Protein AF-A0A970TCY1-F1 (afdb_monomer)

Mean predicted aligned error: 7.37 Å

Radius of gyration: 21.42 Å; Cα contacts (8 Å, |Δi|>4): 240; chains: 1; bounding box: 53×29×73 Å

Structure (mmCIF, N/CA/C/O backbone):
data_AF-A0A970TCY1-F1
#
_entry.id   AF-A0A970TCY1-F1
#
loop_
_atom_site.group_PDB
_atom_site.id
_atom_site.type_symbol
_atom_site.label_atom_id
_atom_site.label_alt_id
_atom_site.label_comp_id
_atom_site.label_asym_id
_atom_site.label_entity_id
_atom_site.label_seq_id
_atom_site.pdbx_PDB_ins_code
_atom_site.Cartn_x
_atom_site.Cartn_y
_atom_site.Cartn_z
_atom_site.occupancy
_atom_site.B_iso_or_equiv
_atom_site.auth_seq_id
_atom_site.auth_comp_id
_atom_site.auth_asym_id
_atom_site.auth_atom_id
_atom_site.pdbx_PDB_model_num
ATOM 1 N N . MET A 1 1 ? 34.613 0.161 -45.704 1.00 39.59 1 MET A N 1
ATOM 2 C CA . MET A 1 1 ? 34.023 -0.435 -44.490 1.00 39.59 1 MET A CA 1
ATOM 3 C C . MET A 1 1 ? 33.065 0.598 -43.934 1.00 39.59 1 MET A C 1
ATOM 5 O O . MET A 1 1 ? 33.550 1.684 -43.648 1.00 39.59 1 MET A O 1
ATOM 9 N N . PRO A 1 2 ? 31.745 0.365 -43.919 1.00 35.94 2 PRO A N 1
ATOM 10 C CA . PRO A 1 2 ? 30.834 1.319 -43.316 1.00 35.94 2 PRO A CA 1
ATOM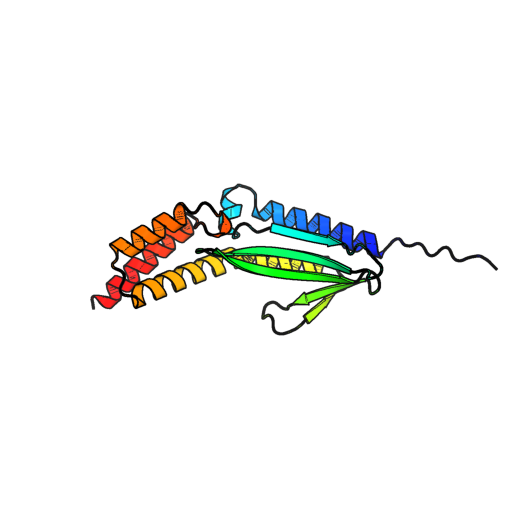 11 C C . PRO A 1 2 ? 30.806 1.097 -41.803 1.00 35.94 2 PRO A C 1
ATOM 13 O O . PRO A 1 2 ? 30.641 -0.024 -41.324 1.00 35.94 2 PRO A O 1
ATOM 16 N N . GLU A 1 3 ? 31.031 2.192 -41.091 1.00 37.59 3 GLU A N 1
ATOM 17 C CA . GLU A 1 3 ? 30.879 2.359 -39.652 1.00 37.59 3 GLU A CA 1
ATOM 18 C C . GLU A 1 3 ? 29.425 2.064 -39.265 1.00 37.59 3 GLU A C 1
ATOM 20 O O . GLU A 1 3 ? 28.489 2.662 -39.802 1.00 37.59 3 GLU A O 1
ATOM 25 N N . VAL A 1 4 ? 29.228 1.099 -38.369 1.00 40.25 4 VAL A N 1
ATOM 26 C CA . VAL A 1 4 ? 27.911 0.779 -37.819 1.00 40.25 4 VAL A CA 1
ATOM 27 C C . VAL A 1 4 ? 27.631 1.788 -36.715 1.00 40.25 4 VAL A C 1
ATOM 29 O O . VAL A 1 4 ? 28.194 1.703 -35.627 1.00 40.25 4 VAL A O 1
ATOM 32 N N . VAL A 1 5 ? 26.758 2.751 -37.003 1.00 42.03 5 VAL A N 1
ATOM 33 C CA . VAL A 1 5 ? 26.136 3.592 -35.980 1.00 42.03 5 VAL A CA 1
ATOM 34 C C . VAL A 1 5 ? 25.235 2.686 -35.146 1.00 42.03 5 VAL A C 1
ATOM 36 O O . VAL A 1 5 ? 24.171 2.262 -35.598 1.00 42.03 5 VAL A O 1
ATOM 39 N N . VAL A 1 6 ? 25.685 2.341 -33.941 1.00 42.69 6 VAL A N 1
ATOM 40 C CA . VAL A 1 6 ? 24.849 1.670 -32.945 1.00 42.69 6 VAL A CA 1
ATOM 41 C C . VAL A 1 6 ? 23.826 2.697 -32.473 1.00 42.69 6 VAL A C 1
ATOM 43 O O . VAL A 1 6 ? 24.148 3.637 -31.753 1.00 42.69 6 VAL A O 1
ATOM 46 N N . VAL A 1 7 ? 22.589 2.548 -32.942 1.00 43.34 7 VAL A N 1
ATOM 47 C CA . VAL A 1 7 ? 21.443 3.331 -32.481 1.00 43.34 7 VAL A CA 1
ATOM 48 C C . VAL A 1 7 ? 21.191 2.957 -31.016 1.00 43.34 7 VAL A C 1
ATOM 50 O O . VAL A 1 7 ? 20.595 1.922 -30.724 1.00 43.34 7 VAL A O 1
ATOM 53 N N . GLY A 1 8 ? 21.681 3.779 -30.087 1.00 42.75 8 GLY A N 1
ATOM 54 C CA . GLY A 1 8 ? 21.466 3.660 -28.639 1.00 42.75 8 GLY A CA 1
ATOM 55 C C . GLY A 1 8 ? 20.041 4.024 -28.207 1.00 42.75 8 GLY A C 1
ATOM 56 O O . GLY A 1 8 ? 19.872 4.837 -27.310 1.00 42.75 8 GLY A O 1
ATOM 57 N N . GLY A 1 9 ? 19.021 3.486 -28.885 1.00 48.19 9 GLY A N 1
ATOM 58 C CA . GLY A 1 9 ? 17.632 3.952 -28.765 1.00 48.19 9 GLY A CA 1
ATOM 59 C C . GLY A 1 9 ? 16.700 3.134 -27.866 1.00 48.19 9 GLY A C 1
ATOM 60 O O . GLY A 1 9 ? 15.721 3.675 -27.387 1.00 48.19 9 GLY A O 1
ATOM 61 N N . ASN A 1 10 ? 16.968 1.857 -27.579 1.00 60.94 10 ASN A N 1
ATOM 62 C CA . ASN A 1 10 ? 15.878 0.989 -27.092 1.00 60.94 10 ASN A CA 1
ATOM 63 C C . ASN A 1 10 ? 15.818 0.760 -25.569 1.00 60.94 10 ASN A C 1
ATOM 65 O O . ASN A 1 10 ? 14.780 0.336 -25.080 1.00 60.94 10 ASN A O 1
ATOM 69 N N . GLY A 1 11 ? 16.904 0.963 -24.815 1.00 61.78 11 GLY A N 1
ATOM 70 C CA . GLY A 1 11 ? 16.919 0.695 -23.362 1.00 61.78 11 GLY A CA 1
ATOM 71 C C . GLY A 1 11 ? 16.283 1.816 -22.536 1.00 61.78 11 GLY A C 1
ATOM 72 O O . GLY A 1 11 ? 15.530 1.545 -21.602 1.00 61.78 11 GLY A O 1
ATOM 73 N N . GLN A 1 12 ? 16.545 3.061 -22.939 1.00 71.12 12 GLN A N 1
ATOM 74 C CA . GLN A 1 12 ? 16.020 4.271 -22.309 1.00 71.12 12 GLN A CA 1
ATOM 75 C C . GLN A 1 12 ? 14.505 4.407 -22.514 1.00 71.12 12 GLN A C 1
ATOM 77 O O . GLN A 1 12 ? 13.786 4.719 -21.572 1.00 71.12 12 GLN A O 1
ATOM 82 N N . GLU A 1 13 ? 14.007 4.084 -23.713 1.00 81.44 13 GLU A N 1
ATOM 83 C CA . GLU A 1 13 ? 12.573 4.124 -24.030 1.00 81.44 13 GLU A CA 1
ATOM 84 C C . GLU A 1 13 ? 11.747 3.163 -23.157 1.00 81.44 13 GLU A C 1
ATOM 86 O O . GLU A 1 13 ? 10.622 3.488 -22.770 1.00 81.44 13 GLU A O 1
ATOM 91 N N . VAL A 1 14 ? 12.301 1.993 -22.814 1.00 86.62 14 VAL A N 1
ATOM 92 C CA . VAL A 1 14 ? 11.634 1.002 -21.951 1.00 86.62 14 VAL A CA 1
ATOM 93 C C . VAL A 1 14 ? 11.521 1.511 -20.517 1.00 86.62 14 VAL A C 1
ATOM 95 O O . VAL A 1 14 ? 10.442 1.427 -19.927 1.00 86.62 14 VAL A O 1
ATOM 98 N N . LEU A 1 15 ? 12.608 2.067 -19.974 1.00 87.69 15 LEU A N 1
ATOM 99 C CA . LEU A 1 15 ? 12.597 2.661 -18.642 1.00 87.69 15 LEU A CA 1
ATOM 100 C C . LEU A 1 15 ? 11.649 3.861 -18.592 1.00 87.69 15 LEU A C 1
ATOM 102 O O . LEU A 1 15 ? 10.777 3.894 -17.735 1.00 87.69 15 LEU A O 1
ATOM 106 N N . ASP A 1 16 ? 11.740 4.792 -19.543 1.00 89.81 16 ASP A N 1
ATOM 107 C CA . ASP A 1 16 ? 10.884 5.984 -19.579 1.00 89.81 16 ASP A CA 1
ATOM 108 C C . ASP A 1 16 ? 9.389 5.616 -19.676 1.00 89.81 16 ASP A C 1
ATOM 110 O O . ASP A 1 16 ? 8.549 6.240 -19.024 1.00 89.81 16 ASP A O 1
ATOM 114 N N . THR A 1 17 ? 9.049 4.566 -20.437 1.00 90.62 17 THR A N 1
ATOM 115 C CA . THR A 1 17 ? 7.676 4.031 -20.499 1.00 90.62 17 THR A CA 1
ATOM 116 C C . THR A 1 17 ? 7.231 3.490 -19.141 1.00 90.62 17 THR A C 1
ATOM 118 O O . THR A 1 17 ? 6.141 3.817 -18.673 1.00 90.62 17 THR A O 1
ATOM 121 N N . PHE A 1 18 ? 8.081 2.695 -18.485 1.00 93.69 18 PHE A N 1
ATOM 122 C CA . PHE A 1 18 ? 7.807 2.183 -17.145 1.00 93.69 18 PHE A CA 1
ATOM 123 C C . PHE A 1 18 ? 7.603 3.314 -16.128 1.00 93.69 18 PHE A C 1
ATOM 125 O O . PHE A 1 18 ? 6.648 3.265 -15.356 1.00 93.69 18 PHE A O 1
ATOM 132 N N . GLU A 1 19 ? 8.457 4.341 -16.135 1.00 94.06 19 GLU A N 1
ATOM 133 C CA . GLU A 1 19 ? 8.356 5.477 -15.213 1.00 94.06 19 GLU A CA 1
ATOM 134 C C . GLU A 1 19 ? 7.033 6.236 -15.391 1.00 94.06 19 GLU A C 1
ATOM 136 O O . GLU A 1 19 ? 6.349 6.524 -14.405 1.00 94.06 19 GLU A O 1
ATOM 141 N N . ALA A 1 20 ? 6.646 6.519 -16.640 1.00 94.06 20 ALA A N 1
ATOM 142 C CA . ALA A 1 20 ? 5.407 7.226 -16.948 1.00 94.06 20 ALA A CA 1
ATOM 143 C C . ALA A 1 20 ? 4.165 6.427 -16.521 1.00 94.06 20 ALA A C 1
ATOM 145 O O . ALA A 1 20 ? 3.285 6.955 -15.838 1.00 94.06 20 ALA A O 1
ATOM 146 N N . GLU A 1 21 ? 4.104 5.140 -16.871 1.00 95.44 21 GLU A N 1
ATOM 147 C CA . GLU A 1 21 ? 2.967 4.287 -16.514 1.00 95.44 21 GLU A CA 1
ATOM 148 C C . GLU A 1 21 ? 2.903 3.995 -15.003 1.00 95.44 21 GLU A C 1
ATOM 150 O O . GLU A 1 21 ? 1.809 3.872 -14.437 1.00 95.44 21 GLU A O 1
ATOM 155 N N . LEU A 1 22 ? 4.053 3.923 -14.319 1.00 95.75 22 LEU A N 1
ATOM 156 C CA . LEU A 1 22 ? 4.102 3.799 -12.864 1.00 95.75 22 LEU A CA 1
ATOM 157 C C . LEU A 1 22 ? 3.540 5.055 -12.193 1.00 95.75 22 LEU A C 1
ATOM 159 O O . LEU A 1 22 ? 2.724 4.934 -11.280 1.00 95.75 22 LEU A O 1
ATOM 163 N N . GLU A 1 23 ? 3.925 6.250 -12.642 1.00 94.75 23 GLU A N 1
A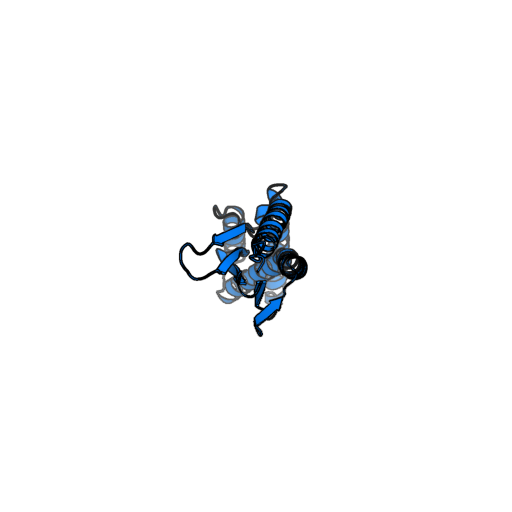TOM 164 C CA . GLU A 1 23 ? 3.385 7.502 -12.102 1.00 94.75 23 GLU A CA 1
ATOM 165 C C . GLU A 1 23 ? 1.860 7.567 -12.278 1.00 94.75 23 GLU A C 1
ATOM 167 O O . GLU A 1 23 ? 1.140 7.850 -11.316 1.00 94.75 23 GLU A O 1
ATOM 172 N N . ASP A 1 24 ? 1.342 7.204 -13.455 1.00 94.88 24 ASP A N 1
ATOM 173 C CA . ASP A 1 24 ? -0.101 7.145 -13.712 1.00 94.88 24 ASP A CA 1
ATOM 174 C C . ASP A 1 24 ? -0.822 6.173 -12.760 1.00 94.88 24 ASP A C 1
ATOM 176 O O . ASP A 1 24 ? -1.878 6.498 -12.191 1.00 94.88 24 ASP A O 1
ATOM 180 N N . LEU A 1 25 ? -0.240 4.992 -12.522 1.00 94.88 25 LEU A N 1
ATOM 181 C CA . LEU A 1 25 ? -0.757 4.024 -11.554 1.00 94.88 25 LEU A CA 1
ATOM 182 C C . LEU A 1 25 ? -0.814 4.630 -10.144 1.00 94.88 25 LEU A C 1
ATOM 184 O O . LEU A 1 25 ? -1.866 4.579 -9.495 1.00 94.88 25 LEU A O 1
ATOM 188 N N . ILE A 1 26 ? 0.276 5.242 -9.678 1.00 94.69 26 ILE A N 1
ATOM 189 C CA . ILE A 1 26 ? 0.370 5.849 -8.344 1.00 94.69 26 ILE A CA 1
ATOM 190 C C . ILE A 1 26 ? -0.640 6.993 -8.194 1.00 94.69 26 ILE A C 1
ATOM 192 O O . ILE A 1 26 ? -1.349 7.072 -7.184 1.00 94.69 26 ILE A O 1
ATOM 196 N N . GLN A 1 27 ? -0.786 7.848 -9.207 1.00 93.25 27 GLN A N 1
ATOM 197 C CA . GLN A 1 27 ? -1.767 8.935 -9.203 1.00 93.25 27 GLN A CA 1
ATOM 198 C C . GLN A 1 27 ? -3.207 8.416 -9.108 1.00 93.25 27 GLN A C 1
ATOM 200 O O . GLN A 1 27 ? -4.018 8.958 -8.343 1.00 93.25 27 GLN A O 1
ATOM 205 N N . SER A 1 28 ? -3.522 7.307 -9.784 1.00 93.44 28 SER A N 1
ATOM 206 C CA . SER A 1 28 ? -4.845 6.670 -9.712 1.00 93.44 28 SER A CA 1
ATOM 207 C C . SER A 1 28 ? -5.210 6.174 -8.298 1.00 93.44 28 SER A C 1
ATOM 209 O O . SER A 1 28 ? -6.393 6.150 -7.920 1.00 93.44 28 SER A O 1
ATOM 211 N N . CYS A 1 29 ? -4.196 5.849 -7.487 1.00 91.44 29 CYS A N 1
ATOM 212 C CA . CYS A 1 29 ? -4.305 5.464 -6.078 1.00 91.44 29 CYS A CA 1
ATOM 213 C C . CYS A 1 29 ? -4.321 6.667 -5.120 1.00 91.44 29 CYS A C 1
ATOM 215 O O . CYS A 1 29 ? -4.620 6.505 -3.937 1.00 91.44 29 CYS A O 1
ATOM 217 N N . ARG A 1 30 ? -4.036 7.883 -5.598 1.00 88.75 30 ARG A N 1
ATOM 218 C CA . ARG A 1 30 ? -3.998 9.104 -4.775 1.00 88.75 30 ARG A CA 1
ATOM 219 C C . ARG A 1 30 ? -5.213 10.012 -4.953 1.00 88.75 30 ARG A C 1
ATOM 221 O O . ARG A 1 30 ? -5.473 10.836 -4.075 1.00 88.75 30 ARG A O 1
ATOM 228 N N . HIS A 1 31 ? -5.970 9.857 -6.039 1.00 80.56 31 HIS A N 1
ATOM 229 C CA . HIS A 1 31 ? -7.117 10.714 -6.345 1.00 80.56 31 HIS A CA 1
ATOM 230 C C . HIS A 1 31 ? -8.446 9.939 -6.469 1.00 80.56 31 HIS A C 1
ATOM 232 O O . HIS A 1 31 ? -8.522 8.943 -7.199 1.00 80.56 31 HIS A O 1
ATOM 238 N N . PRO A 1 32 ? -9.529 10.389 -5.795 1.00 85.94 32 PRO A N 1
ATOM 239 C CA . PRO A 1 32 ? -9.610 11.525 -4.859 1.00 85.94 32 PRO A CA 1
ATOM 240 C C . PRO A 1 32 ? -8.819 11.286 -3.557 1.00 85.94 32 PRO A C 1
ATOM 242 O O . PRO A 1 32 ? -8.410 10.162 -3.283 1.00 85.94 32 PRO A O 1
ATOM 245 N N . ALA A 1 33 ? -8.611 12.336 -2.751 1.00 80.69 33 ALA A N 1
ATOM 246 C CA . ALA A 1 33 ? -7.695 12.330 -1.597 1.00 80.69 33 ALA A CA 1
ATOM 247 C C . ALA A 1 33 ? -7.928 11.186 -0.589 1.00 80.69 33 ALA A C 1
ATOM 249 O O . ALA A 1 33 ? -6.979 10.715 0.034 1.00 80.69 33 ALA A O 1
ATOM 250 N N . GLU A 1 34 ? -9.165 10.703 -0.458 1.00 81.44 34 GLU A N 1
ATOM 251 C CA . GLU A 1 34 ? -9.524 9.551 0.381 1.00 81.44 34 GLU A CA 1
ATOM 252 C C . GLU A 1 34 ? -8.777 8.271 -0.015 1.00 81.44 34 GLU A C 1
ATOM 254 O O . GLU A 1 34 ? -8.403 7.473 0.849 1.00 81.44 34 GLU A O 1
ATOM 259 N N . LYS A 1 35 ? -8.484 8.096 -1.312 1.00 88.38 35 LYS A N 1
ATOM 260 C CA . LYS A 1 35 ? -7.704 6.957 -1.793 1.00 88.38 35 LYS A CA 1
ATOM 261 C C . LYS A 1 35 ? -6.278 6.967 -1.249 1.00 88.38 35 LYS A C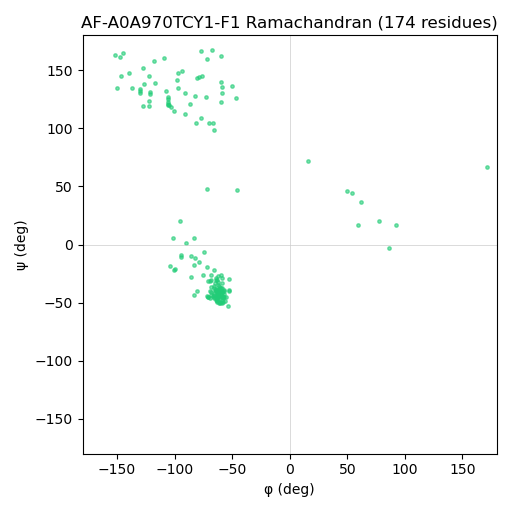 1
ATOM 263 O O . LYS A 1 35 ? -5.750 5.895 -0.977 1.00 88.38 35 LYS A O 1
ATOM 268 N N . ARG A 1 36 ? -5.688 8.142 -0.984 1.00 89.69 36 ARG A N 1
ATOM 269 C CA . ARG A 1 36 ? -4.339 8.222 -0.398 1.00 89.69 36 ARG A CA 1
ATOM 270 C C . ARG A 1 36 ? -4.267 7.448 0.905 1.00 89.69 36 ARG A C 1
ATOM 272 O O . ARG A 1 36 ? -3.333 6.693 1.087 1.00 89.69 36 ARG A O 1
ATOM 279 N N . ILE A 1 37 ? -5.250 7.593 1.788 1.00 89.94 37 ILE A N 1
ATOM 280 C CA . ILE A 1 37 ? -5.264 6.866 3.065 1.00 89.94 37 ILE A CA 1
ATOM 281 C C . ILE A 1 37 ? -5.556 5.382 2.814 1.00 89.94 37 ILE A C 1
ATOM 283 O O . ILE A 1 37 ? -4.866 4.516 3.344 1.00 89.94 37 ILE A O 1
ATOM 287 N N . ARG A 1 38 ? -6.536 5.084 1.949 1.00 92.38 38 ARG A N 1
ATOM 288 C CA . ARG A 1 38 ? -6.940 3.711 1.607 1.00 92.38 38 ARG A CA 1
ATOM 289 C C . ARG A 1 38 ? -5.790 2.858 1.062 1.00 92.38 38 ARG A C 1
ATOM 291 O O . ARG A 1 38 ? -5.709 1.681 1.391 1.00 92.38 38 ARG A O 1
ATOM 298 N N . TYR A 1 39 ? -4.915 3.442 0.249 1.00 94.44 39 TYR A N 1
ATOM 299 C CA . TYR A 1 39 ? -3.732 2.777 -0.301 1.00 94.44 39 TYR A CA 1
ATOM 300 C C . TYR A 1 39 ? -2.470 3.040 0.529 1.00 94.44 39 TYR A C 1
ATOM 302 O O . TYR A 1 39 ? -1.366 2.897 0.020 1.00 94.44 39 TYR A O 1
ATOM 310 N N . GLY A 1 40 ? -2.600 3.440 1.799 1.00 92.88 40 GLY A N 1
AT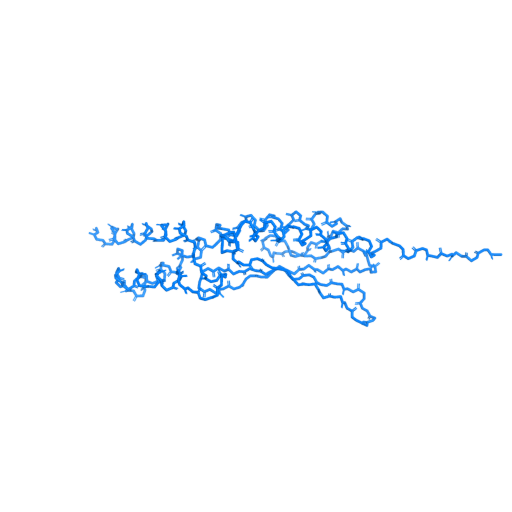OM 311 C CA . GLY A 1 40 ? -1.444 3.577 2.684 1.00 92.88 40 GLY A CA 1
ATOM 312 C C . GLY A 1 40 ? -0.432 4.611 2.208 1.00 92.88 40 GLY A C 1
ATOM 313 O O . GLY A 1 40 ? 0.759 4.383 2.303 1.00 92.88 40 GLY A O 1
ATOM 314 N N . ASN A 1 41 ? -0.904 5.709 1.628 1.00 94.00 41 ASN A N 1
ATOM 315 C CA . ASN A 1 41 ? -0.103 6.763 1.013 1.00 94.00 41 ASN A CA 1
ATOM 316 C C . ASN A 1 41 ? 0.951 6.206 0.033 1.00 94.00 41 ASN A C 1
ATOM 318 O O . ASN A 1 41 ? 2.110 6.631 0.044 1.00 94.00 41 ASN A O 1
ATOM 322 N N . LEU A 1 42 ? 0.501 5.269 -0.815 1.00 95.00 42 LEU A N 1
ATOM 323 C CA . LEU A 1 42 ? 1.279 4.680 -1.899 1.00 95.00 42 LEU A CA 1
ATOM 324 C C . LEU A 1 42 ? 1.999 5.765 -2.709 1.00 95.00 42 LEU A C 1
ATOM 326 O O . LEU A 1 42 ? 1.381 6.730 -3.176 1.00 95.00 42 LEU A O 1
ATOM 330 N N . ARG A 1 43 ? 3.311 5.598 -2.849 1.00 94.75 43 ARG A N 1
ATOM 331 C CA . ARG A 1 43 ? 4.217 6.509 -3.553 1.00 94.75 43 ARG A CA 1
ATOM 332 C C . ARG A 1 43 ? 5.348 5.729 -4.205 1.00 94.75 43 ARG A C 1
ATOM 334 O O . ARG A 1 43 ? 5.636 4.611 -3.786 1.00 94.75 43 ARG A O 1
ATOM 341 N N . SER A 1 44 ? 6.009 6.347 -5.168 1.00 95.38 44 SER A N 1
ATOM 342 C CA . SER A 1 44 ? 7.204 5.814 -5.810 1.00 95.38 44 SER A CA 1
ATOM 343 C C . SER A 1 44 ? 8.339 6.833 -5.784 1.00 95.38 44 SER A C 1
ATOM 345 O O . SER A 1 44 ? 8.103 8.041 -5.769 1.00 95.38 44 SER A O 1
ATOM 347 N N . GLU A 1 45 ? 9.567 6.331 -5.783 1.00 94.00 45 GLU A N 1
ATOM 348 C CA . GLU A 1 45 ? 10.786 7.099 -6.022 1.00 94.00 45 GLU A CA 1
ATOM 349 C C . GLU A 1 45 ? 11.689 6.293 -6.951 1.00 94.00 45 GLU A C 1
ATOM 351 O O . GLU A 1 45 ? 11.837 5.084 -6.770 1.00 94.00 45 GLU A O 1
ATOM 356 N N . ILE A 1 46 ? 12.258 6.948 -7.962 1.00 91.44 46 ILE A N 1
ATOM 357 C CA . ILE A 1 46 ? 13.105 6.303 -8.964 1.00 91.44 46 ILE A CA 1
ATOM 358 C C . ILE A 1 46 ? 14.465 6.983 -8.942 1.00 91.44 46 ILE A C 1
ATOM 360 O O . ILE A 1 46 ? 14.576 8.186 -9.174 1.00 91.44 46 ILE A O 1
ATOM 364 N N . SER A 1 47 ? 15.500 6.208 -8.641 1.00 89.56 47 SER A N 1
ATOM 365 C CA . SER A 1 47 ? 16.887 6.649 -8.670 1.00 89.56 47 SER A CA 1
ATOM 366 C C . SER A 1 47 ? 17.573 6.056 -9.894 1.00 89.56 47 SER A C 1
ATOM 368 O O . SER A 1 47 ? 17.659 4.832 -10.017 1.00 89.56 47 SER A O 1
ATOM 370 N N . ARG A 1 48 ? 18.089 6.911 -10.773 1.00 85.94 48 ARG A N 1
ATOM 371 C CA . ARG A 1 48 ? 18.955 6.507 -11.885 1.00 85.94 48 ARG A CA 1
ATOM 372 C C . ARG A 1 48 ? 20.413 6.566 -11.415 1.00 85.94 48 ARG A C 1
ATOM 374 O O . ARG A 1 48 ? 20.801 7.557 -10.792 1.00 85.94 48 ARG A O 1
ATOM 381 N N . GLY A 1 49 ? 21.194 5.507 -11.637 1.00 71.06 49 GLY A N 1
ATOM 382 C CA . GLY A 1 49 ? 22.618 5.488 -11.287 1.00 71.06 49 GLY A CA 1
ATOM 383 C C . GLY A 1 49 ? 23.384 6.606 -12.002 1.00 71.06 49 GLY A C 1
ATOM 384 O O . GLY A 1 49 ? 23.158 6.847 -13.184 1.00 71.06 49 GLY A O 1
ATOM 385 N N . SER A 1 50 ? 24.257 7.324 -11.286 1.00 59.50 50 SER A N 1
ATOM 386 C CA . SER A 1 50 ? 24.966 8.493 -11.827 1.00 59.50 50 SER A CA 1
ATOM 387 C C . SER A 1 50 ? 26.360 8.204 -12.393 1.00 59.50 50 SER A C 1
ATOM 389 O O . SER A 1 50 ? 26.890 9.085 -13.054 1.00 59.50 50 SER A O 1
ATOM 391 N N . ASP A 1 51 ? 26.943 7.018 -12.181 1.00 53.34 51 ASP A N 1
ATOM 392 C CA . ASP A 1 51 ? 28.258 6.647 -12.729 1.00 53.34 51 ASP A CA 1
ATOM 393 C C . ASP A 1 51 ? 28.359 5.130 -12.976 1.00 53.34 51 ASP A C 1
ATOM 395 O O . ASP A 1 51 ? 27.954 4.341 -12.123 1.00 53.34 51 ASP A O 1
ATOM 399 N N . GLU A 1 52 ? 28.890 4.767 -14.154 1.00 46.38 52 GLU A N 1
ATOM 400 C CA . GLU A 1 52 ? 29.309 3.434 -14.647 1.00 46.38 52 GLU A CA 1
ATOM 401 C C . GLU A 1 52 ? 28.777 2.227 -13.852 1.00 46.38 52 GLU A C 1
ATOM 403 O O . GLU A 1 52 ? 29.483 1.530 -13.123 1.00 46.38 52 GLU A O 1
ATOM 408 N N . GLY A 1 53 ? 27.481 1.995 -14.023 1.00 54.44 53 GLY A N 1
ATOM 409 C CA . GLY A 1 53 ? 26.700 0.975 -13.341 1.00 54.44 53 GLY A CA 1
ATOM 410 C C . GLY A 1 53 ? 25.241 1.210 -13.687 1.00 54.44 53 GLY A C 1
ATOM 411 O O . GLY A 1 53 ? 24.479 1.653 -12.836 1.00 54.44 53 GLY A O 1
ATOM 412 N N . GLU A 1 54 ? 24.948 1.003 -14.973 1.00 69.94 54 GLU A N 1
ATOM 413 C CA . GLU A 1 54 ? 23.722 1.153 -15.782 1.00 69.94 54 GLU A CA 1
ATOM 414 C C . GLU A 1 54 ? 22.429 0.576 -15.155 1.00 69.94 54 GLU A C 1
ATOM 416 O O . GLU A 1 54 ? 21.687 -0.154 -15.797 1.00 69.94 54 GLU A O 1
ATOM 421 N N . ALA A 1 55 ? 22.141 0.841 -13.881 1.00 79.56 55 ALA A N 1
ATOM 422 C CA . ALA A 1 55 ? 20.947 0.354 -13.212 1.00 79.56 55 ALA A CA 1
ATOM 423 C C . ALA A 1 55 ? 20.095 1.501 -12.663 1.00 79.56 55 ALA A C 1
ATOM 425 O O . ALA A 1 55 ? 20.568 2.369 -11.921 1.00 79.56 55 ALA A O 1
ATOM 426 N N . ALA A 1 56 ? 18.806 1.472 -12.992 1.00 89.00 56 ALA A N 1
ATOM 427 C CA . ALA A 1 56 ? 17.792 2.298 -12.357 1.00 89.00 56 ALA A CA 1
ATOM 428 C C . ALA A 1 56 ? 17.078 1.485 -11.274 1.00 89.00 56 ALA A C 1
ATOM 430 O O . ALA A 1 56 ? 16.810 0.298 -11.441 1.00 89.00 56 ALA A O 1
ATOM 431 N N . ASN A 1 57 ? 16.752 2.115 -10.151 1.00 92.06 57 ASN A N 1
ATOM 432 C CA . ASN A 1 57 ? 15.998 1.481 -9.076 1.00 92.06 57 ASN A CA 1
ATOM 433 C C . ASN A 1 57 ? 14.727 2.274 -8.794 1.00 92.06 57 ASN A C 1
ATOM 435 O O . ASN A 1 57 ? 14.795 3.454 -8.458 1.00 92.06 57 ASN A O 1
ATOM 439 N N . ALA A 1 58 ? 13.582 1.607 -8.886 1.00 93.69 58 ALA A N 1
ATOM 440 C CA . ALA A 1 58 ? 12.288 2.131 -8.490 1.00 93.69 58 ALA A CA 1
ATOM 441 C C . ALA A 1 58 ? 11.856 1.499 -7.162 1.00 93.69 58 ALA A C 1
ATOM 443 O O . ALA A 1 58 ? 11.693 0.283 -7.047 1.00 93.69 58 ALA A O 1
ATOM 444 N N . ALA A 1 59 ? 11.645 2.343 -6.156 1.00 94.44 59 ALA A N 1
ATOM 445 C CA . ALA A 1 59 ? 11.095 1.967 -4.865 1.00 94.44 59 ALA A CA 1
ATOM 446 C C . ALA A 1 59 ? 9.628 2.398 -4.793 1.00 94.44 59 ALA A C 1
ATOM 448 O O . ALA A 1 59 ? 9.326 3.587 -4.854 1.00 94.44 59 ALA A O 1
ATOM 449 N N . VAL A 1 60 ? 8.712 1.444 -4.628 1.00 95.06 60 VAL A N 1
ATOM 450 C CA . VAL A 1 60 ? 7.283 1.701 -4.403 1.00 95.06 60 VAL A CA 1
ATOM 451 C C . VAL A 1 60 ? 6.963 1.432 -2.938 1.00 95.06 60 VAL A C 1
ATOM 453 O O . VAL A 1 60 ? 7.192 0.334 -2.439 1.00 95.06 60 VAL A O 1
ATOM 456 N N . VAL A 1 61 ? 6.438 2.430 -2.232 1.00 94.69 61 VAL A N 1
ATOM 457 C CA . VAL A 1 61 ? 6.308 2.423 -0.771 1.00 94.69 61 VAL A CA 1
ATOM 458 C C . VAL A 1 61 ? 4.877 2.722 -0.351 1.00 94.69 61 VAL A C 1
ATOM 460 O O . VAL A 1 61 ? 4.253 3.644 -0.876 1.00 94.69 61 VAL A O 1
ATOM 463 N N . TYR A 1 62 ? 4.378 1.987 0.641 1.00 94.38 62 TYR A N 1
ATOM 464 C CA . TYR A 1 62 ? 3.112 2.265 1.317 1.00 94.38 62 TYR A CA 1
ATOM 465 C C . TYR A 1 62 ? 3.180 1.902 2.803 1.00 94.38 62 TYR A C 1
ATOM 467 O O . TYR A 1 62 ? 4.059 1.166 3.247 1.00 94.38 62 TYR A O 1
ATOM 475 N N . GLU A 1 63 ? 2.220 2.392 3.580 1.00 93.50 63 GLU A N 1
ATOM 476 C CA . GLU A 1 63 ? 2.099 2.118 5.006 1.00 93.50 63 GLU A CA 1
ATOM 477 C C . GLU A 1 63 ? 0.796 1.399 5.385 1.00 93.50 63 GLU A C 1
ATOM 479 O O . GLU A 1 63 ? -0.240 1.464 4.713 1.00 93.50 63 GLU A O 1
ATOM 484 N N . THR A 1 64 ? 0.839 0.740 6.539 1.00 90.00 64 THR A N 1
ATOM 485 C CA . THR A 1 64 ? -0.324 0.181 7.234 1.00 90.00 64 THR A CA 1
ATOM 486 C C . THR A 1 64 ? -0.639 0.973 8.510 1.00 90.00 64 THR A C 1
ATOM 488 O O . THR A 1 64 ? 0.218 1.724 8.995 1.00 90.00 64 THR A O 1
ATOM 491 N N . PRO A 1 65 ? -1.868 0.865 9.058 1.00 86.19 65 PRO A N 1
ATOM 492 C CA . PRO A 1 65 ? -2.241 1.550 10.293 1.00 86.19 65 PRO A CA 1
ATOM 493 C C . PRO A 1 65 ? -1.223 1.321 11.413 1.00 86.19 65 PRO A C 1
ATOM 495 O O . PRO A 1 65 ? -0.744 0.208 11.605 1.00 86.19 65 PRO A O 1
ATOM 498 N N . GLY A 1 66 ? -0.874 2.383 12.140 1.00 74.25 66 GLY A N 1
ATOM 499 C CA . GLY A 1 66 ? 0.199 2.333 13.143 1.00 74.25 66 GLY A CA 1
ATOM 500 C C . GLY A 1 66 ? 1.607 2.588 12.588 1.00 74.25 66 GLY A C 1
ATOM 501 O O . GLY A 1 66 ? 2.542 2.696 13.373 1.00 74.25 66 GLY A O 1
ATOM 502 N N . GLY A 1 67 ? 1.756 2.772 11.270 1.00 77.19 67 GLY A N 1
ATOM 503 C CA . GLY A 1 67 ? 2.977 3.301 10.652 1.00 77.19 67 GLY A CA 1
ATOM 504 C C . GLY A 1 67 ? 3.998 2.255 10.205 1.00 77.19 67 GLY A C 1
ATOM 505 O O . GLY A 1 67 ? 5.146 2.610 9.964 1.00 77.19 67 GLY A O 1
ATOM 506 N N . SER A 1 68 ? 3.611 0.981 10.083 1.00 84.88 68 SER A N 1
ATOM 507 C CA . SER A 1 68 ? 4.490 -0.033 9.488 1.00 84.88 68 SER A CA 1
ATOM 508 C C . SER A 1 68 ? 4.583 0.168 7.973 1.00 84.88 68 SER A C 1
ATOM 510 O O . SER A 1 68 ? 3.555 0.243 7.290 1.00 84.88 68 SER A O 1
ATOM 512 N N . THR A 1 69 ? 5.813 0.256 7.469 1.00 91.06 69 THR A N 1
ATOM 513 C CA . THR A 1 69 ? 6.144 0.556 6.071 1.00 91.06 69 THR A CA 1
ATOM 514 C C . THR A 1 69 ? 6.422 -0.724 5.294 1.00 91.06 69 THR A C 1
ATOM 516 O O . THR A 1 69 ? 7.162 -1.591 5.750 1.00 91.06 69 THR A O 1
ATOM 519 N N . THR A 1 70 ? 5.861 -0.832 4.092 1.00 90.62 70 THR A N 1
ATOM 520 C CA . THR A 1 70 ? 6.199 -1.866 3.109 1.00 90.62 70 THR A CA 1
ATOM 521 C C . THR A 1 70 ? 6.781 -1.214 1.862 1.00 90.62 70 THR A C 1
ATOM 523 O O . THR A 1 70 ? 6.280 -0.186 1.407 1.00 90.62 70 THR A O 1
ATOM 526 N N . GLN A 1 71 ? 7.826 -1.826 1.308 1.00 92.12 71 GLN A N 1
ATOM 527 C CA . GLN A 1 71 ? 8.526 -1.350 0.121 1.00 92.12 71 GLN A CA 1
ATOM 528 C C . GLN A 1 71 ? 8.683 -2.483 -0.892 1.00 92.12 71 GLN A C 1
ATOM 530 O O . GLN A 1 71 ? 9.077 -3.592 -0.537 1.00 92.12 71 GLN A O 1
ATOM 535 N N . ILE A 1 72 ? 8.385 -2.178 -2.149 1.00 92.12 72 ILE A N 1
ATOM 536 C CA . ILE A 1 72 ? 8.636 -3.018 -3.315 1.00 92.12 72 ILE A CA 1
ATOM 537 C C . ILE A 1 72 ? 9.812 -2.379 -4.048 1.00 92.12 72 ILE A C 1
ATOM 539 O O . ILE A 1 72 ? 9.761 -1.190 -4.363 1.00 92.12 72 ILE A O 1
ATOM 543 N N . ASN A 1 73 ? 10.866 -3.154 -4.291 1.00 93.62 73 ASN A N 1
ATOM 544 C CA . ASN A 1 73 ? 12.032 -2.705 -5.045 1.00 93.62 73 ASN A CA 1
ATOM 545 C C . ASN A 1 73 ? 12.042 -3.357 -6.419 1.00 93.62 73 ASN A C 1
ATOM 547 O O . ASN A 1 73 ? 11.872 -4.572 -6.534 1.00 93.62 73 ASN A O 1
ATOM 551 N N . ILE A 1 74 ? 12.256 -2.531 -7.434 1.00 94.81 74 ILE A N 1
ATOM 552 C CA . ILE A 1 74 ? 12.348 -2.927 -8.832 1.00 94.81 74 ILE A CA 1
ATOM 553 C C . ILE A 1 74 ? 13.655 -2.356 -9.359 1.00 94.81 74 ILE A C 1
ATOM 555 O O . ILE A 1 74 ? 13.839 -1.141 -9.377 1.00 94.81 74 ILE A O 1
ATOM 559 N N . VAL A 1 75 ? 14.549 -3.231 -9.799 1.00 94.06 75 VAL A N 1
ATOM 560 C CA . VAL A 1 75 ? 15.826 -2.843 -10.397 1.00 94.06 75 VAL A CA 1
ATOM 561 C C . VAL A 1 75 ? 15.735 -3.062 -11.896 1.00 94.06 75 VAL A C 1
ATOM 563 O O . VAL A 1 75 ? 15.388 -4.154 -12.326 1.00 94.06 75 VAL A O 1
ATOM 566 N N . TYR A 1 76 ? 16.043 -2.050 -12.691 1.00 92.88 76 TYR A N 1
ATOM 567 C CA . TYR A 1 76 ? 16.197 -2.161 -14.133 1.00 92.88 76 TYR A CA 1
ATOM 568 C C . TYR A 1 76 ? 17.678 -2.098 -14.476 1.00 92.88 76 TYR A C 1
ATOM 570 O O . TYR A 1 76 ? 18.325 -1.108 -14.160 1.00 92.88 76 TYR A O 1
ATOM 578 N N . ASP A 1 77 ? 18.196 -3.147 -15.101 1.00 89.88 77 ASP A N 1
ATOM 579 C CA . ASP A 1 77 ? 19.541 -3.194 -15.675 1.00 89.88 77 ASP A CA 1
ATOM 580 C C . ASP A 1 77 ? 19.450 -2.734 -17.138 1.00 89.88 77 ASP A C 1
ATOM 582 O O . ASP A 1 77 ? 18.818 -3.407 -17.955 1.00 89.88 77 ASP A O 1
ATOM 586 N N . GLU A 1 78 ? 20.027 -1.578 -17.474 1.00 85.19 78 GLU A N 1
ATOM 587 C CA . GLU A 1 78 ? 19.987 -0.990 -18.820 1.00 85.19 78 GLU A CA 1
ATOM 588 C C . GLU A 1 78 ? 20.844 -1.784 -19.819 1.00 85.19 78 GLU A C 1
ATOM 590 O O . GLU A 1 78 ? 20.478 -1.882 -20.998 1.00 85.19 78 GLU A O 1
ATOM 595 N N . GLY A 1 79 ? 21.931 -2.405 -19.350 1.00 84.56 79 GLY A N 1
ATOM 596 C CA . GLY A 1 79 ? 22.828 -3.220 -20.166 1.00 84.56 79 GLY A CA 1
ATOM 597 C C . GLY A 1 79 ? 22.178 -4.539 -20.584 1.00 84.56 79 GLY A C 1
ATOM 598 O O . GLY A 1 79 ? 22.216 -4.922 -21.758 1.00 84.56 79 GLY A O 1
ATOM 599 N N . ALA A 1 80 ? 21.519 -5.217 -19.6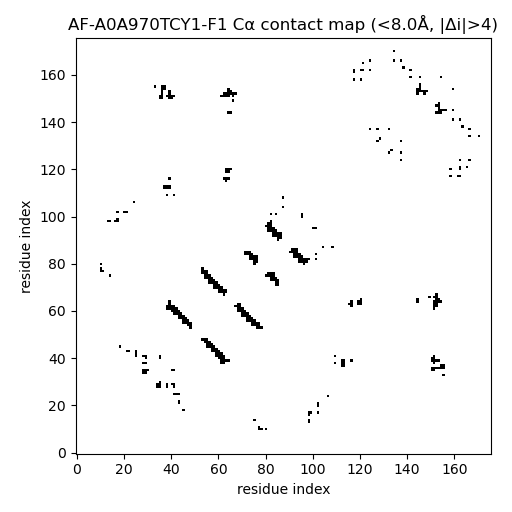41 1.00 86.31 80 ALA A N 1
ATOM 600 C CA . ALA A 1 80 ? 20.752 -6.437 -19.891 1.00 86.31 80 ALA A CA 1
ATOM 601 C C . ALA A 1 80 ? 19.328 -6.167 -20.414 1.00 86.31 80 ALA A C 1
ATOM 603 O O . ALA A 1 80 ? 18.706 -7.064 -20.989 1.00 86.31 80 ALA A O 1
ATOM 604 N N . ARG A 1 81 ? 18.822 -4.937 -20.254 1.00 88.19 81 ARG A N 1
ATOM 605 C CA . ARG A 1 81 ? 17.438 -4.511 -20.541 1.00 88.19 81 ARG A CA 1
ATOM 606 C C . ARG A 1 81 ? 16.401 -5.367 -19.825 1.00 88.19 81 ARG A C 1
ATOM 608 O O . ARG A 1 81 ? 15.404 -5.795 -20.408 1.00 88.19 81 ARG A O 1
ATOM 615 N N . THR A 1 82 ? 16.659 -5.632 -18.552 1.00 92.69 82 THR A N 1
ATOM 616 C CA . THR A 1 82 ? 15.827 -6.505 -17.722 1.00 92.69 82 THR A CA 1
ATOM 617 C C . THR A 1 82 ? 15.485 -5.834 -16.408 1.00 92.69 82 THR A C 1
ATOM 619 O O . THR A 1 82 ? 16.362 -5.350 -15.696 1.00 92.69 82 THR A O 1
ATOM 622 N N . PHE A 1 83 ? 14.210 -5.885 -16.053 1.00 94.31 83 PHE A N 1
ATOM 623 C CA . PHE A 1 83 ? 13.721 -5.627 -14.712 1.00 94.31 83 PHE A CA 1
ATOM 624 C C . PHE A 1 83 ? 13.942 -6.849 -13.824 1.00 94.31 83 PHE A C 1
ATOM 626 O O . PHE A 1 83 ? 13.789 -7.981 -14.275 1.00 94.31 83 PHE A O 1
ATOM 633 N N . SER A 1 84 ? 14.248 -6.612 -12.555 1.00 93.62 84 SER A N 1
ATOM 634 C CA . SER A 1 84 ? 14.367 -7.602 -11.488 1.00 93.62 84 SER A CA 1
ATOM 635 C C . SER A 1 84 ? 13.557 -7.142 -10.279 1.00 93.62 84 SER A C 1
ATOM 637 O O . SER A 1 84 ? 13.689 -5.997 -9.843 1.00 93.62 84 SER A O 1
ATOM 639 N N . TYR A 1 85 ? 12.718 -8.018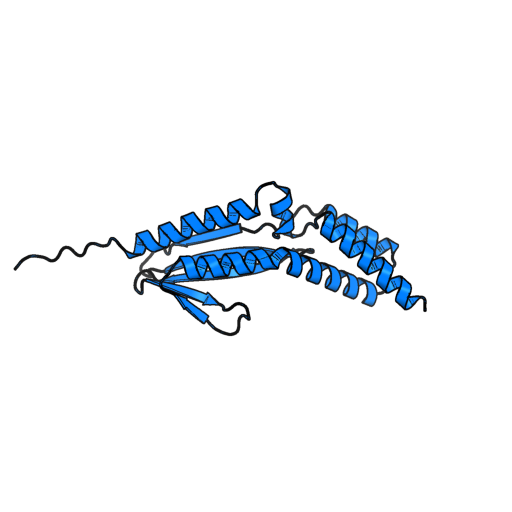 -9.734 1.00 92.75 85 TYR A N 1
ATOM 640 C CA . TYR A 1 85 ? 11.845 -7.726 -8.594 1.00 92.75 85 TYR A CA 1
ATOM 641 C C . TYR A 1 85 ? 11.552 -9.001 -7.793 1.00 92.75 85 TYR A C 1
ATOM 643 O O . TYR A 1 85 ? 11.779 -10.109 -8.273 1.00 92.75 85 TYR A O 1
ATOM 651 N N . LEU A 1 86 ? 11.071 -8.863 -6.557 1.00 89.19 86 LEU A N 1
ATOM 652 C CA . LEU A 1 86 ? 10.669 -10.013 -5.738 1.00 89.19 86 LEU A CA 1
ATOM 653 C C . LEU A 1 86 ? 9.268 -10.502 -6.123 1.00 89.19 86 LEU A C 1
ATOM 655 O O . LEU A 1 86 ? 8.386 -9.693 -6.408 1.00 89.19 86 LEU A O 1
ATOM 659 N N . SER A 1 87 ? 9.064 -11.817 -6.086 1.00 83.81 87 SER A N 1
ATOM 660 C CA . SER A 1 87 ? 7.750 -12.452 -6.201 1.00 83.81 87 SER A CA 1
ATOM 661 C C . SER A 1 87 ? 6.792 -12.004 -5.085 1.00 83.81 87 SER A C 1
ATOM 663 O O . SER A 1 87 ? 7.210 -11.508 -4.036 1.00 83.81 87 SER A O 1
ATOM 665 N N . ASP A 1 88 ? 5.486 -12.219 -5.283 1.00 76.12 88 ASP A N 1
ATOM 666 C CA . ASP A 1 88 ? 4.441 -11.803 -4.330 1.00 76.12 88 ASP A CA 1
ATOM 667 C C . ASP A 1 88 ? 4.608 -12.429 -2.926 1.00 76.12 88 ASP A C 1
ATOM 669 O O . ASP A 1 88 ? 4.191 -11.840 -1.925 1.00 76.12 88 ASP A O 1
ATOM 673 N N . ASP A 1 89 ? 5.201 -13.626 -2.851 1.00 76.19 89 ASP A N 1
ATOM 674 C CA . ASP A 1 89 ? 5.511 -14.357 -1.615 1.00 76.19 89 ASP A CA 1
ATOM 675 C C . ASP A 1 89 ? 6.907 -14.044 -1.049 1.00 76.19 89 ASP A C 1
ATOM 677 O O . ASP A 1 89 ? 7.284 -14.585 -0.008 1.00 76.19 89 ASP A O 1
ATOM 681 N N . LEU A 1 90 ? 7.652 -13.147 -1.706 1.00 74.81 90 LEU A N 1
ATOM 682 C CA . LEU A 1 90 ? 9.021 -12.745 -1.376 1.00 74.81 90 LEU A CA 1
ATOM 683 C C . LEU A 1 90 ? 10.030 -13.910 -1.386 1.00 74.81 90 LEU A C 1
ATOM 685 O O . LEU A 1 90 ? 11.112 -13.784 -0.810 1.00 74.81 90 LEU A O 1
ATOM 689 N N . GLY A 1 91 ? 9.676 -15.041 -2.004 1.00 77.62 91 GLY A N 1
ATOM 690 C CA . GLY A 1 91 ? 10.487 -16.256 -2.019 1.00 77.62 91 GLY A CA 1
ATOM 691 C C . GLY A 1 91 ? 11.531 -16.291 -3.132 1.00 77.62 91 GLY A C 1
ATOM 692 O O . GLY A 1 91 ? 12.575 -16.922 -2.966 1.00 77.62 91 GLY A O 1
ATOM 693 N N . GLU A 1 92 ? 11.274 -15.605 -4.247 1.00 87.88 92 GLU A N 1
ATOM 694 C CA . GLU A 1 92 ? 12.104 -15.679 -5.448 1.00 87.88 92 GLU A CA 1
ATOM 695 C C . GLU A 1 92 ? 12.289 -14.303 -6.100 1.00 87.88 92 GLU A C 1
ATOM 697 O O . GLU A 1 92 ? 11.405 -13.445 -6.076 1.00 87.88 92 GLU A O 1
ATOM 702 N N . THR A 1 93 ? 13.455 -14.093 -6.712 1.00 91.00 93 THR A N 1
ATOM 703 C CA . THR A 1 93 ? 13.692 -12.945 -7.593 1.00 91.00 93 THR A CA 1
ATOM 704 C C . THR A 1 93 ? 13.240 -13.311 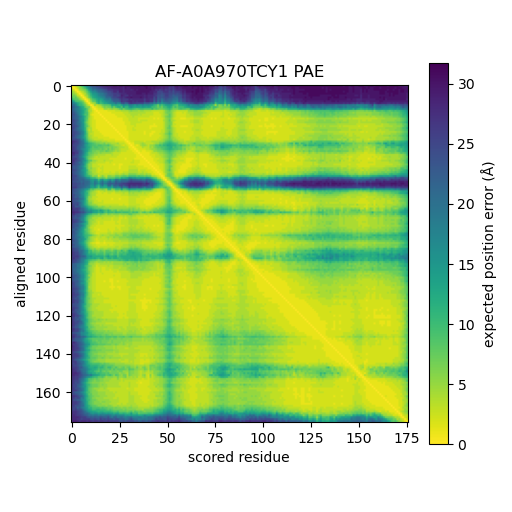-8.998 1.00 91.00 93 THR A C 1
ATOM 706 O O . THR A 1 93 ? 13.767 -14.248 -9.599 1.00 91.00 93 THR A O 1
ATOM 709 N N . LEU A 1 94 ? 12.292 -12.550 -9.530 1.00 92.94 94 LEU A N 1
ATOM 710 C CA . LEU A 1 94 ? 11.804 -12.661 -10.896 1.00 92.94 94 LEU A CA 1
ATOM 711 C C . LEU A 1 94 ? 12.499 -11.630 -11.779 1.00 92.94 94 LEU A C 1
ATOM 713 O O . LEU A 1 94 ? 12.826 -10.531 -11.325 1.00 92.94 94 LEU A O 1
ATOM 717 N N . THR A 1 95 ? 12.696 -11.980 -13.048 1.00 93.94 95 THR A N 1
ATOM 718 C CA . THR A 1 95 ? 13.208 -11.066 -14.068 1.00 93.94 95 THR A CA 1
ATOM 719 C C . THR A 1 95 ? 12.232 -10.958 -15.232 1.00 93.94 95 THR A C 1
ATOM 721 O O . THR A 1 95 ? 11.566 -11.929 -15.587 1.00 93.94 95 THR A O 1
ATOM 724 N N . SER A 1 96 ? 12.125 -9.770 -15.824 1.00 93.25 96 SER A N 1
ATOM 725 C CA . SER A 1 96 ? 11.277 -9.529 -16.994 1.00 93.25 96 SER A CA 1
ATOM 726 C C . SER A 1 96 ? 11.894 -8.476 -17.903 1.00 93.25 96 SER A C 1
ATOM 728 O O . SER A 1 96 ? 12.508 -7.522 -17.438 1.00 93.25 96 SER A O 1
ATOM 730 N N . THR A 1 97 ? 11.726 -8.633 -19.211 1.00 91.88 97 THR A N 1
ATOM 731 C CA . THR A 1 97 ? 12.079 -7.608 -20.207 1.00 91.88 97 THR A CA 1
ATOM 732 C C . THR A 1 97 ? 10.889 -6.721 -20.575 1.00 91.88 97 THR A C 1
ATOM 734 O O . THR A 1 97 ? 11.064 -5.755 -21.313 1.00 91.88 97 THR A O 1
ATOM 737 N N . ASP A 1 98 ? 9.677 -7.063 -20.126 1.00 90.56 98 ASP A N 1
ATOM 738 C CA . ASP A 1 98 ? 8.456 -6.320 -20.433 1.00 90.56 98 ASP A CA 1
ATOM 739 C C . ASP A 1 98 ? 8.075 -5.417 -19.245 1.00 90.56 98 ASP A C 1
ATOM 741 O O . ASP A 1 98 ? 7.719 -5.925 -18.175 1.00 90.56 98 ASP A O 1
ATOM 745 N N . PRO A 1 99 ? 8.099 -4.078 -19.400 1.00 92.25 99 PRO A N 1
ATOM 746 C CA . PRO A 1 99 ? 7.699 -3.162 -18.333 1.00 92.25 99 PRO A CA 1
ATOM 747 C C . PRO A 1 99 ? 6.248 -3.379 -17.877 1.00 92.25 99 PRO A C 1
ATOM 749 O O . PRO A 1 99 ? 5.926 -3.114 -16.718 1.00 92.25 99 PRO A O 1
ATOM 752 N N . ARG A 1 100 ? 5.370 -3.907 -18.741 1.00 91.94 100 ARG A N 1
ATOM 753 C CA . ARG A 1 100 ? 3.962 -4.157 -18.404 1.00 91.94 100 ARG A CA 1
ATOM 754 C C . ARG A 1 100 ? 3.798 -5.268 -17.378 1.00 91.94 100 ARG A C 1
ATOM 756 O O . ARG A 1 100 ? 2.964 -5.136 -16.490 1.00 91.94 100 ARG A O 1
ATOM 763 N N . GLU A 1 101 ? 4.618 -6.316 -17.439 1.00 92.19 101 GLU A N 1
ATOM 764 C CA . GLU A 1 101 ? 4.584 -7.401 -16.448 1.00 92.19 101 GLU A CA 1
ATOM 765 C C . GLU A 1 101 ? 4.956 -6.885 -15.051 1.00 92.19 101 GLU A C 1
ATOM 767 O O . GLU A 1 101 ? 4.335 -7.247 -14.047 1.00 92.19 101 GLU A O 1
ATOM 772 N N . VAL A 1 102 ? 5.938 -5.984 -14.990 1.00 93.38 102 VAL A N 1
ATOM 773 C CA . VAL A 1 102 ? 6.361 -5.331 -13.747 1.00 93.38 102 VAL A CA 1
ATOM 774 C C . VAL A 1 102 ? 5.256 -4.417 -13.216 1.00 93.38 102 VAL A C 1
ATOM 776 O O . VAL A 1 102 ? 4.938 -4.451 -12.028 1.00 93.38 102 VAL A O 1
ATOM 779 N N . LEU A 1 103 ? 4.625 -3.626 -14.085 1.00 94.56 103 LEU A N 1
ATOM 780 C CA . LEU A 1 103 ? 3.511 -2.751 -13.712 1.00 94.56 103 LEU A CA 1
ATOM 781 C C . LEU A 1 103 ? 2.289 -3.540 -13.239 1.00 94.56 103 LEU A C 1
ATOM 783 O O . LEU A 1 103 ? 1.643 -3.138 -12.271 1.00 94.56 103 LEU A O 1
ATOM 787 N N . ASP A 1 104 ? 1.994 -4.677 -13.863 1.00 93.25 104 ASP A N 1
ATOM 788 C CA . ASP A 1 104 ? 0.927 -5.574 -13.429 1.00 93.25 104 ASP A CA 1
ATOM 789 C C . ASP A 1 104 ? 1.234 -6.192 -12.062 1.00 93.25 104 ASP A C 1
ATOM 791 O O . ASP A 1 104 ? 0.330 -6.341 -11.237 1.00 93.25 104 ASP A O 1
ATOM 795 N N . MET A 1 105 ? 2.500 -6.494 -11.760 1.00 92.62 105 MET A N 1
ATOM 796 C CA . MET A 1 105 ? 2.917 -6.858 -10.402 1.00 92.62 105 MET A CA 1
ATOM 797 C C . MET A 1 105 ? 2.646 -5.717 -9.410 1.00 92.62 105 MET A C 1
ATOM 799 O O . MET A 1 105 ? 1.969 -5.940 -8.402 1.00 92.62 105 MET A O 1
ATOM 803 N N . VAL A 1 106 ? 3.068 -4.482 -9.709 1.00 93.69 106 VAL A N 1
ATOM 804 C CA . VAL A 1 106 ? 2.829 -3.329 -8.816 1.00 93.69 106 VAL A CA 1
ATOM 805 C C . VAL A 1 106 ? 1.332 -3.083 -8.623 1.00 93.69 106 VAL A C 1
ATOM 807 O O . VAL A 1 106 ? 0.884 -2.831 -7.502 1.00 93.69 106 VAL A O 1
ATOM 810 N N . ARG A 1 107 ? 0.535 -3.204 -9.689 1.00 94.88 107 ARG A N 1
ATOM 811 C CA . ARG A 1 107 ? -0.924 -3.064 -9.654 1.00 94.88 107 ARG A CA 1
ATOM 812 C C . ARG A 1 107 ? -1.562 -4.108 -8.746 1.00 94.88 107 ARG A C 1
ATOM 814 O O . ARG A 1 107 ? -2.325 -3.734 -7.856 1.00 94.88 107 ARG A O 1
ATOM 821 N N . ARG A 1 108 ? -1.213 -5.389 -8.914 1.00 92.38 108 ARG A N 1
ATOM 822 C CA . ARG A 1 108 ? -1.704 -6.477 -8.051 1.00 92.38 108 ARG A CA 1
ATOM 823 C C . ARG A 1 108 ? -1.356 -6.206 -6.592 1.00 92.38 108 ARG A C 1
ATOM 825 O O . ARG A 1 108 ? -2.225 -6.290 -5.727 1.00 92.38 108 ARG A O 1
ATOM 832 N N . HIS A 1 109 ? -0.123 -5.782 -6.310 1.00 90.94 109 HIS A N 1
ATOM 833 C CA . HIS A 1 109 ? 0.269 -5.375 -4.964 1.00 90.94 109 HIS A CA 1
ATOM 834 C C . HIS A 1 109 ? -0.595 -4.230 -4.428 1.00 90.94 109 HIS A C 1
ATOM 836 O O . HIS A 1 109 ? -1.126 -4.353 -3.320 1.00 90.94 109 HIS A O 1
ATOM 842 N N . ALA A 1 110 ? -0.777 -3.160 -5.207 1.00 93.06 110 ALA A N 1
ATOM 843 C CA . ALA A 1 110 ? -1.577 -1.999 -4.829 1.00 93.06 110 ALA A CA 1
ATOM 844 C C . ALA A 1 110 ? -3.033 -2.374 -4.509 1.00 93.06 110 ALA A C 1
ATOM 846 O O . ALA A 1 110 ? -3.593 -1.907 -3.515 1.00 93.06 110 ALA A O 1
ATOM 847 N N . GLU A 1 111 ? -3.629 -3.268 -5.297 1.00 93.81 111 GLU A N 1
ATOM 848 C CA . GLU A 1 111 ? -4.986 -3.778 -5.088 1.00 93.81 111 GLU A CA 1
ATOM 849 C C . GLU A 1 111 ? -5.136 -4.552 -3.770 1.00 93.81 111 GLU A C 1
ATOM 851 O O . GLU A 1 111 ? -6.193 -4.476 -3.145 1.00 93.81 111 GLU A O 1
ATOM 856 N N . THR A 1 112 ? -4.077 -5.214 -3.286 1.00 93.06 112 THR A N 1
ATOM 857 C CA . THR A 1 112 ? -4.098 -5.909 -1.982 1.00 93.06 112 THR A CA 1
ATOM 858 C C . THR A 1 112 ? -3.929 -4.992 -0.768 1.00 93.06 112 THR A C 1
ATOM 860 O O . THR A 1 112 ? -4.198 -5.418 0.359 1.00 93.06 112 THR A O 1
ATOM 863 N N . ILE A 1 113 ? -3.474 -3.745 -0.953 1.00 94.12 113 ILE A N 1
ATOM 864 C CA . ILE A 1 113 ? -3.143 -2.842 0.162 1.00 94.12 113 ILE A CA 1
ATOM 865 C C . ILE A 1 113 ? -4.330 -2.636 1.117 1.00 94.12 113 ILE A C 1
ATOM 867 O O . ILE A 1 113 ? -4.125 -2.804 2.320 1.00 94.12 113 ILE A O 1
ATOM 871 N N . PRO A 1 114 ? -5.560 -2.321 0.658 1.00 93.88 114 PRO A N 1
ATOM 872 C CA . PRO A 1 114 ? -6.682 -2.078 1.567 1.00 93.88 114 PRO A CA 1
ATOM 873 C C . PRO A 1 114 ? -6.973 -3.265 2.497 1.00 93.88 114 PRO A C 1
ATOM 875 O O . PRO A 1 114 ? -7.202 -3.077 3.693 1.00 93.88 114 PRO A O 1
ATOM 878 N N . ASP A 1 115 ? -6.893 -4.490 1.977 1.00 93.88 115 ASP A N 1
ATOM 879 C CA . ASP A 1 115 ? -7.120 -5.697 2.772 1.00 93.88 115 ASP A CA 1
ATOM 880 C C . ASP A 1 115 ? -5.976 -5.936 3.759 1.00 93.88 115 ASP A C 1
ATOM 882 O O . ASP A 1 115 ? -6.228 -6.171 4.943 1.00 93.88 115 ASP A O 1
ATOM 886 N N . LYS A 1 116 ? -4.717 -5.805 3.316 1.00 92.69 116 LYS A N 1
ATOM 887 C CA . LYS A 1 116 ? -3.537 -5.918 4.193 1.00 92.69 116 LYS A CA 1
ATOM 888 C C . LYS A 1 116 ? -3.601 -4.924 5.350 1.00 92.69 116 LYS A C 1
ATOM 890 O O . LYS A 1 116 ? -3.334 -5.287 6.494 1.00 92.69 116 LYS A O 1
ATOM 895 N N . ARG A 1 117 ? -4.006 -3.685 5.070 1.00 94.38 117 ARG A N 1
ATOM 896 C CA . ARG A 1 117 ? -4.187 -2.640 6.082 1.00 94.38 117 ARG A CA 1
ATOM 897 C C . ARG A 1 117 ? -5.265 -2.996 7.099 1.00 94.38 117 ARG A C 1
ATOM 899 O O . ARG A 1 117 ? -5.040 -2.847 8.299 1.00 94.38 117 ARG A O 1
ATOM 906 N N . LEU A 1 118 ? -6.408 -3.508 6.642 1.00 95.00 118 LEU A N 1
ATOM 907 C CA . LEU A 1 118 ? -7.479 -3.941 7.535 1.00 95.00 118 LEU A CA 1
ATOM 908 C C . LEU A 1 118 ? -7.056 -5.131 8.410 1.00 95.00 118 LEU A C 1
ATOM 910 O O . LEU A 1 118 ? -7.406 -5.175 9.590 1.00 95.00 118 LEU A O 1
ATOM 914 N N . GLN A 1 119 ? -6.308 -6.089 7.858 1.00 94.25 119 GLN A N 1
ATOM 915 C CA . GLN A 1 119 ? -5.778 -7.211 8.637 1.00 94.25 119 GLN A CA 1
ATOM 916 C C . GLN A 1 119 ? -4.757 -6.745 9.678 1.00 94.25 119 GLN A C 1
ATOM 918 O O . GLN A 1 119 ? -4.844 -7.159 10.831 1.00 94.25 119 GLN A O 1
ATOM 923 N N . ALA A 1 120 ? -3.853 -5.833 9.308 1.00 93.00 120 ALA A N 1
ATOM 924 C CA . ALA A 1 120 ? -2.904 -5.234 10.244 1.00 93.00 120 ALA A CA 1
ATOM 925 C C . ALA A 1 120 ? -3.627 -4.538 11.409 1.00 93.00 120 ALA A C 1
ATOM 927 O O . ALA A 1 120 ? -3.307 -4.791 12.567 1.00 93.00 120 ALA A O 1
ATOM 928 N N . LEU A 1 121 ? -4.668 -3.749 11.114 1.00 95.00 121 LEU A N 1
ATOM 929 C CA . LEU A 1 121 ? -5.495 -3.099 12.132 1.00 95.00 121 LEU A CA 1
ATOM 930 C C . LEU A 1 121 ? -6.140 -4.105 13.097 1.00 95.00 121 LEU A C 1
ATOM 932 O O . LEU A 1 121 ? -6.123 -3.889 14.307 1.00 95.00 121 LEU A O 1
ATOM 936 N N . LYS A 1 122 ? -6.702 -5.205 12.582 1.00 95.06 122 LYS A N 1
ATOM 937 C CA . LYS A 1 122 ? -7.281 -6.263 13.426 1.00 95.06 122 LYS A CA 1
ATOM 938 C C . LYS A 1 122 ? -6.224 -6.921 14.305 1.00 95.06 122 LYS A C 1
ATOM 940 O O . LYS A 1 122 ? -6.451 -7.034 15.501 1.00 95.06 122 LYS A O 1
ATOM 945 N N . GLY A 1 123 ? -5.058 -7.248 13.748 1.00 94.00 123 GLY A N 1
ATOM 946 C CA . GLY A 1 123 ? -3.937 -7.783 14.523 1.00 94.00 123 GLY A CA 1
ATOM 947 C C . GLY A 1 123 ? -3.487 -6.831 15.635 1.00 94.00 123 GLY A C 1
ATOM 948 O O . GLY A 1 123 ? -3.243 -7.263 16.756 1.00 94.00 123 GLY A O 1
ATOM 949 N N . THR A 1 124 ? -3.452 -5.520 15.376 1.00 93.25 124 THR A N 1
ATOM 950 C CA . THR A 1 124 ? -3.185 -4.510 16.412 1.00 93.25 124 THR A CA 1
ATOM 951 C C . THR A 1 124 ? -4.251 -4.507 17.512 1.00 93.25 124 THR A C 1
ATOM 953 O O . THR A 1 124 ? -3.910 -4.428 18.691 1.00 93.25 124 THR A O 1
ATOM 956 N N . ILE A 1 125 ? -5.533 -4.622 17.152 1.00 94.50 125 ILE A N 1
ATOM 957 C CA . ILE A 1 125 ? -6.625 -4.733 18.130 1.00 94.50 125 ILE A CA 1
ATOM 958 C C . ILE A 1 125 ? -6.480 -6.010 18.964 1.00 94.50 125 ILE A C 1
ATOM 960 O O . ILE A 1 125 ? -6.630 -5.953 20.182 1.00 94.50 125 ILE A O 1
ATOM 964 N N . ASP A 1 126 ? -6.153 -7.140 18.339 1.00 94.50 126 ASP A N 1
ATOM 965 C CA . ASP A 1 126 ? -5.963 -8.416 19.036 1.00 94.50 126 ASP A CA 1
ATOM 966 C C . ASP A 1 126 ? -4.802 -8.329 20.042 1.00 94.50 126 ASP A C 1
ATOM 968 O O . ASP A 1 126 ? -4.919 -8.804 21.173 1.00 94.50 126 ASP A O 1
ATOM 972 N N . ILE A 1 127 ? -3.714 -7.635 19.682 1.00 93.50 127 ILE A N 1
ATOM 973 C CA . ILE A 1 127 ? -2.612 -7.329 20.605 1.00 93.50 127 ILE A CA 1
ATOM 974 C C . ILE A 1 127 ? -3.119 -6.489 21.785 1.00 93.50 127 ILE A C 1
ATOM 976 O O . ILE A 1 127 ? -2.901 -6.870 22.932 1.00 93.50 127 ILE A O 1
ATOM 980 N N . TRP A 1 128 ? -3.855 -5.400 21.544 1.00 94.56 128 TRP A N 1
ATOM 981 C CA . TRP A 1 128 ? -4.415 -4.567 22.620 1.00 94.56 128 TRP A CA 1
ATOM 982 C C . TRP A 1 128 ? -5.344 -5.336 23.566 1.00 94.56 128 TRP A C 1
ATOM 984 O O . TRP A 1 128 ? -5.333 -5.085 24.772 1.00 94.56 128 TRP A O 1
ATOM 994 N N . MET A 1 129 ? -6.135 -6.269 23.034 1.00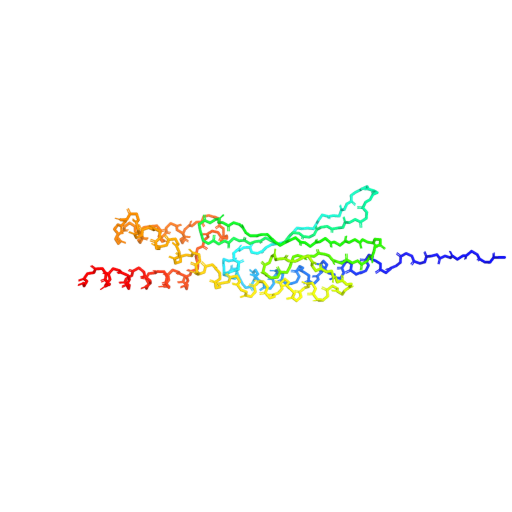 91.81 129 MET A N 1
ATOM 995 C CA . MET A 1 129 ? -6.971 -7.168 23.834 1.00 91.81 129 MET A CA 1
ATOM 996 C C . MET A 1 129 ? -6.102 -8.084 24.703 1.00 91.81 129 MET A C 1
ATOM 998 O O . MET A 1 129 ? -6.350 -8.204 25.900 1.00 91.81 129 MET A O 1
ATOM 1002 N N . SER A 1 130 ? -5.047 -8.674 24.130 1.00 93.25 130 SER A N 1
ATOM 1003 C CA . SER A 1 130 ? -4.109 -9.536 24.864 1.00 93.25 130 SER A CA 1
ATOM 1004 C C . SER A 1 130 ? -3.329 -8.792 25.959 1.00 93.25 130 SER A C 1
ATOM 1006 O O . SER A 1 130 ? -3.004 -9.372 26.992 1.00 93.25 130 SER A O 1
ATOM 1008 N N . GLU A 1 131 ? -3.093 -7.491 25.773 1.00 94.31 131 GLU A N 1
ATOM 1009 C CA . GLU A 1 131 ? -2.517 -6.585 26.775 1.00 94.31 131 GLU A CA 1
ATOM 1010 C C . GLU A 1 131 ? -3.515 -6.202 27.884 1.00 94.31 131 GLU A C 1
ATOM 1012 O O . GLU A 1 131 ? -3.145 -5.527 28.844 1.00 94.31 131 GLU A O 1
ATOM 1017 N N . GLY A 1 132 ? -4.784 -6.606 27.767 1.00 92.81 132 GLY A N 1
ATOM 1018 C CA . GLY A 1 132 ? -5.825 -6.320 28.750 1.00 92.81 132 GLY A CA 1
ATOM 1019 C C . GLY A 1 132 ? -6.378 -4.897 28.683 1.00 92.81 132 GLY A C 1
ATOM 1020 O O . GLY A 1 132 ? -6.963 -4.431 29.664 1.00 92.81 132 GLY A O 1
ATOM 1021 N N . LYS A 1 133 ? -6.218 -4.186 27.554 1.00 94.94 133 LYS A N 1
ATOM 1022 C CA . LYS A 1 133 ? -6.819 -2.854 27.399 1.00 94.94 133 LYS A CA 1
ATOM 1023 C C . LYS A 1 133 ? -8.336 -2.941 27.538 1.00 94.94 133 LYS A C 1
ATOM 1025 O O . LYS A 1 133 ? -8.998 -3.833 27.009 1.00 94.94 133 LYS A O 1
ATOM 1030 N N . SER A 1 134 ? -8.924 -1.963 28.212 1.00 93.31 134 SER A N 1
ATOM 1031 C CA . SER A 1 134 ? -10.373 -1.828 28.290 1.00 93.31 134 SER A CA 1
ATOM 1032 C C . SER A 1 134 ? -10.963 -1.374 26.953 1.00 93.31 134 SER A C 1
ATOM 1034 O O . SER A 1 134 ? -10.314 -0.732 26.122 1.00 93.31 134 SER A O 1
ATOM 1036 N N . ARG A 1 135 ? -12.267 -1.615 26.767 1.00 92.12 135 ARG A N 1
ATOM 1037 C CA . ARG A 1 135 ? -13.015 -1.133 25.595 1.00 92.12 135 ARG A CA 1
ATOM 1038 C C . ARG A 1 135 ? -12.860 0.380 25.378 1.00 92.12 135 ARG A C 1
ATOM 1040 O O . ARG A 1 135 ? -12.744 0.833 24.242 1.00 92.12 135 ARG A O 1
ATOM 1047 N N . ARG A 1 136 ? -12.853 1.165 26.463 1.00 92.94 136 ARG A N 1
ATOM 1048 C CA . ARG A 1 136 ? -12.694 2.627 26.402 1.00 92.94 136 ARG A CA 1
ATOM 1049 C C . ARG A 1 136 ? -11.309 3.019 25.888 1.00 92.94 136 ARG A C 1
ATOM 1051 O O . ARG A 1 136 ? -11.211 3.940 25.081 1.00 92.94 136 ARG A O 1
ATOM 1058 N N . GLU A 1 137 ? -10.265 2.333 26.342 1.00 95.00 137 GLU A N 1
ATOM 1059 C CA . GLU A 1 137 ? -8.892 2.587 25.900 1.00 95.00 137 GLU A CA 1
ATOM 1060 C C . GLU A 1 137 ? -8.720 2.251 24.422 1.00 95.00 137 GLU A C 1
ATOM 1062 O O . GLU A 1 137 ? -8.223 3.087 23.676 1.00 95.00 137 GLU A O 1
ATOM 1067 N N . MET A 1 138 ? -9.227 1.109 23.954 1.00 94.31 138 MET A N 1
ATOM 1068 C CA . MET A 1 138 ? -9.156 0.767 22.529 1.00 94.31 138 MET A CA 1
ATOM 1069 C C . MET A 1 138 ? -9.906 1.751 21.634 1.00 94.31 138 MET A C 1
ATOM 1071 O O . MET A 1 138 ? -9.390 2.125 20.586 1.00 94.31 138 MET A O 1
ATOM 1075 N N . PHE A 1 139 ? -11.086 2.236 22.031 1.00 93.38 139 PHE A N 1
ATOM 1076 C CA . PHE A 1 139 ? -11.757 3.289 21.258 1.00 93.38 139 PHE A CA 1
ATOM 1077 C C . PHE A 1 139 ? -10.970 4.603 21.242 1.00 93.38 139 PHE A C 1
ATOM 1079 O O . PHE A 1 139 ? -10.977 5.306 20.232 1.00 93.38 139 PHE A O 1
ATOM 1086 N N . SER A 1 140 ? -10.260 4.925 22.326 1.00 93.62 140 SER A N 1
ATOM 1087 C CA . SER A 1 140 ? -9.327 6.054 22.347 1.00 93.62 140 SER A CA 1
ATOM 1088 C C . SER A 1 140 ? -8.181 5.848 21.349 1.00 93.62 140 SER A C 1
ATOM 1090 O O . SER A 1 140 ? -7.900 6.744 20.556 1.00 93.62 140 SER A O 1
ATOM 1092 N N . GLU A 1 141 ? -7.571 4.659 21.311 1.00 93.94 141 GLU A N 1
ATOM 1093 C CA . GLU A 1 141 ? -6.510 4.332 20.346 1.00 93.94 141 GLU A CA 1
ATOM 1094 C C . GLU A 1 141 ? -7.003 4.369 18.890 1.00 93.94 141 GLU A C 1
ATOM 1096 O O . GLU A 1 141 ? -6.345 4.946 18.026 1.00 93.94 141 GLU A O 1
ATOM 1101 N N . MET A 1 142 ? -8.206 3.856 18.614 1.00 93.81 142 MET A N 1
ATOM 1102 C CA . MET A 1 142 ? -8.832 3.954 17.288 1.00 93.81 142 MET A CA 1
ATOM 1103 C C . MET A 1 142 ? -9.024 5.412 16.846 1.00 93.81 142 MET A C 1
ATOM 1105 O O . MET A 1 142 ? -8.758 5.754 15.693 1.00 93.81 142 MET A O 1
ATOM 1109 N N . ASN A 1 143 ? -9.440 6.295 17.760 1.00 91.75 143 ASN A N 1
ATOM 1110 C CA . ASN A 1 143 ? -9.563 7.723 17.465 1.00 91.75 143 ASN A CA 1
ATOM 1111 C C . ASN A 1 143 ? -8.203 8.374 17.179 1.00 91.75 143 ASN A C 1
ATOM 1113 O O . ASN A 1 143 ? -8.113 9.203 16.275 1.00 91.75 143 ASN A O 1
ATOM 1117 N N . LYS A 1 144 ? -7.137 7.977 17.887 1.00 92.12 144 LYS A N 1
ATOM 1118 C CA . LYS A 1 144 ? -5.774 8.448 17.589 1.00 92.12 144 LYS A CA 1
ATOM 1119 C C . LYS A 1 144 ? -5.334 8.028 16.189 1.00 92.12 144 LYS A C 1
ATOM 1121 O O . LYS A 1 144 ? -4.812 8.854 15.448 1.00 92.12 144 LYS A O 1
ATOM 1126 N N . LEU A 1 145 ? -5.602 6.782 15.788 1.00 92.06 145 LEU A N 1
ATOM 1127 C CA . LEU A 1 145 ? -5.325 6.315 14.426 1.00 92.06 145 LEU A CA 1
ATOM 1128 C C . LEU A 1 145 ? -6.099 7.119 13.372 1.00 92.06 145 LEU A C 1
ATOM 1130 O O . LEU A 1 145 ? -5.561 7.418 12.310 1.00 92.06 145 LEU A O 1
ATOM 1134 N N . LEU A 1 146 ? -7.343 7.514 13.653 1.00 89.81 146 LEU A N 1
ATOM 1135 C CA . LEU A 1 146 ? -8.139 8.355 12.751 1.00 89.81 146 LEU A CA 1
ATOM 1136 C C . LEU A 1 146 ? -7.588 9.784 12.630 1.00 89.81 146 LEU A C 1
ATOM 1138 O O . LEU A 1 146 ? -7.827 10.444 11.620 1.00 89.81 146 LEU A O 1
ATOM 1142 N N . GLN A 1 147 ? -6.880 10.273 13.647 1.00 88.38 147 GLN A N 1
ATOM 1143 C CA . GLN A 1 147 ? -6.306 11.621 13.710 1.00 88.38 147 GLN A CA 1
ATOM 1144 C C . GLN A 1 147 ? -4.804 11.654 13.404 1.00 88.38 147 GLN A C 1
ATOM 1146 O O . GLN A 1 147 ? -4.188 12.707 13.524 1.00 88.38 147 GLN A O 1
ATOM 1151 N N . ASN A 1 148 ? -4.218 10.522 13.008 1.00 84.50 148 ASN A N 1
ATOM 1152 C CA . ASN A 1 148 ? -2.790 10.426 12.742 1.00 84.50 148 ASN A CA 1
ATOM 1153 C C . ASN A 1 148 ? -2.368 11.413 11.638 1.00 84.50 148 ASN A C 1
ATOM 1155 O O . ASN A 1 148 ? -2.991 11.471 10.573 1.00 84.50 148 ASN A O 1
ATOM 1159 N N . GLU A 1 149 ? -1.308 12.178 11.903 1.00 81.88 149 GLU A N 1
ATOM 1160 C CA . GLU A 1 149 ? -0.738 13.156 10.970 1.00 81.88 149 GLU A CA 1
ATOM 1161 C C . GLU A 1 149 ? -0.079 12.471 9.765 1.00 81.88 149 GLU A C 1
ATOM 1163 O O . GLU A 1 149 ? -0.103 12.993 8.648 1.00 81.88 149 GLU A O 1
ATOM 1168 N N . PHE A 1 150 ? 0.449 11.260 9.962 1.00 82.56 150 PHE A N 1
ATOM 1169 C CA . PHE A 1 150 ? 0.994 10.447 8.885 1.00 82.56 150 PHE A CA 1
ATOM 1170 C C . PHE A 1 150 ? -0.143 9.802 8.091 1.00 82.56 150 PHE A C 1
ATOM 1172 O O . PHE A 1 150 ? -0.791 8.864 8.556 1.00 82.56 150 PHE A O 1
ATOM 1179 N N . LEU A 1 151 ? -0.360 10.280 6.860 1.00 81.06 151 LEU A N 1
ATOM 1180 C CA . LEU A 1 151 ? -1.470 9.845 5.999 1.00 81.06 151 LEU A CA 1
ATOM 1181 C C . LEU A 1 151 ? -1.551 8.325 5.817 1.00 81.06 151 LEU A C 1
ATOM 1183 O O . LEU A 1 151 ? -2.649 7.778 5.828 1.00 81.06 151 LEU A O 1
ATOM 1187 N N . GLY A 1 152 ? -0.413 7.644 5.664 1.00 80.69 152 GLY A N 1
ATOM 1188 C CA . GLY A 1 152 ? -0.381 6.189 5.532 1.00 80.69 152 GLY A CA 1
ATOM 1189 C C . GLY A 1 152 ? -0.615 5.441 6.852 1.00 80.69 152 GLY A C 1
ATOM 1190 O O . GLY A 1 152 ? -1.157 4.341 6.848 1.00 80.69 152 GLY A O 1
ATOM 1191 N N . GLY A 1 153 ? -0.300 6.052 7.997 1.00 83.44 153 GLY A N 1
ATOM 1192 C CA . GLY A 1 153 ? -0.600 5.504 9.327 1.00 83.44 153 GLY A CA 1
ATOM 1193 C C . GLY A 1 153 ? -2.033 5.773 9.796 1.00 83.44 153 GLY A C 1
ATOM 1194 O O . GLY A 1 153 ? -2.473 5.194 10.794 1.00 83.44 153 GLY A O 1
ATOM 1195 N N . ARG A 1 154 ? -2.756 6.646 9.087 1.00 92.06 154 ARG A N 1
ATOM 1196 C CA . ARG A 1 154 ? -4.148 6.998 9.354 1.00 92.06 154 ARG A CA 1
ATOM 1197 C C . ARG A 1 154 ? -5.088 5.895 8.883 1.00 92.06 154 ARG A C 1
ATOM 1199 O O . ARG A 1 154 ? -4.835 5.267 7.859 1.00 92.06 154 ARG A O 1
ATOM 1206 N N . ILE A 1 155 ? -6.184 5.680 9.605 1.00 92.81 155 ILE A N 1
ATOM 1207 C CA . ILE A 1 155 ? -7.264 4.781 9.169 1.00 92.81 155 ILE A CA 1
ATOM 1208 C C . ILE A 1 155 ? -8.363 5.540 8.420 1.00 92.81 155 ILE A C 1
ATOM 1210 O O . ILE A 1 155 ? -8.646 6.706 8.696 1.00 92.81 155 ILE A O 1
ATOM 1214 N N . THR A 1 156 ? -9.004 4.861 7.478 1.00 92.19 156 THR A N 1
ATOM 1215 C CA . THR A 1 156 ? -10.222 5.310 6.795 1.00 92.19 156 THR A CA 1
ATOM 1216 C C . THR A 1 156 ? -11.460 5.127 7.681 1.00 92.19 156 THR A C 1
ATOM 1218 O O . THR A 1 156 ? -11.436 4.410 8.683 1.00 92.19 156 THR A O 1
ATOM 1221 N N . ASN A 1 157 ? -12.582 5.742 7.293 1.00 90.88 157 ASN A N 1
ATOM 1222 C CA . ASN A 1 157 ? -13.865 5.536 7.978 1.00 90.88 157 ASN A CA 1
ATOM 1223 C C . ASN A 1 157 ? -14.344 4.073 7.898 1.00 90.88 157 ASN A C 1
ATOM 1225 O O . ASN A 1 157 ? -14.920 3.561 8.860 1.00 90.88 157 ASN A O 1
ATOM 1229 N N . ASP A 1 158 ? -14.075 3.387 6.784 1.00 92.06 158 ASP A N 1
ATOM 1230 C CA . ASP A 1 158 ? -14.419 1.973 6.609 1.00 92.06 158 ASP A CA 1
ATOM 1231 C C . ASP A 1 158 ? -13.574 1.072 7.520 1.00 92.06 158 ASP A C 1
ATOM 1233 O O . ASP A 1 158 ? -14.115 0.198 8.203 1.00 92.06 158 ASP A O 1
ATOM 1237 N N . GLU A 1 159 ? -12.265 1.334 7.609 1.00 94.69 159 GLU A N 1
ATOM 1238 C CA . GLU A 1 159 ? -11.357 0.657 8.544 1.00 94.69 159 GLU A CA 1
ATOM 1239 C C . GLU A 1 159 ? -11.762 0.917 10.004 1.00 94.69 159 GLU A C 1
ATOM 1241 O O . GLU A 1 159 ? -11.810 -0.020 10.801 1.00 94.69 159 GLU A O 1
ATOM 1246 N N . LEU A 1 160 ? -12.136 2.154 10.358 1.00 94.50 160 LEU A N 1
ATOM 1247 C CA . LEU A 1 160 ? -12.642 2.497 11.692 1.00 94.50 160 LEU A CA 1
ATOM 1248 C C . LEU A 1 160 ? -13.896 1.690 12.041 1.00 94.50 160 LEU A C 1
ATOM 1250 O O . LEU A 1 160 ? -13.967 1.081 13.110 1.00 94.50 160 LEU A O 1
ATOM 1254 N N . LYS A 1 161 ? -14.882 1.666 11.138 1.00 95.00 161 LYS A N 1
ATOM 1255 C CA . LYS A 1 161 ? -16.125 0.911 11.326 1.00 95.00 161 LYS A CA 1
ATOM 1256 C C . LYS A 1 161 ? -15.837 -0.577 11.517 1.00 95.00 161 LYS A C 1
ATOM 1258 O O . LYS A 1 161 ? -16.365 -1.180 12.452 1.00 95.00 161 LYS A O 1
ATOM 1263 N N . ALA A 1 162 ? -14.993 -1.157 10.666 1.00 95.62 162 ALA A N 1
ATOM 1264 C CA . ALA A 1 162 ? -14.613 -2.562 10.752 1.00 95.62 162 ALA A CA 1
ATOM 1265 C C . ALA A 1 162 ? -13.838 -2.875 12.046 1.00 95.62 162 ALA A C 1
ATOM 1267 O O . ALA A 1 162 ? -14.107 -3.891 12.688 1.00 95.62 162 ALA A O 1
ATOM 1268 N N . GLY A 1 163 ? -12.936 -1.987 12.473 1.00 95.19 163 GLY A N 1
ATOM 1269 C CA . GLY A 1 163 ? -12.192 -2.113 13.727 1.00 95.19 163 GLY A CA 1
ATOM 1270 C C . GLY A 1 163 ? -13.102 -2.069 14.957 1.00 95.19 163 GLY A C 1
ATOM 1271 O O . GLY A 1 163 ? -13.010 -2.934 15.823 1.00 95.19 163 GLY A O 1
ATOM 1272 N N . ILE A 1 164 ? -14.056 -1.133 15.011 1.00 94.44 164 ILE A N 1
ATOM 1273 C CA . ILE A 1 164 ? -15.052 -1.063 16.097 1.00 94.44 164 ILE A CA 1
ATOM 1274 C C . ILE A 1 164 ? -15.896 -2.342 16.153 1.00 94.44 164 ILE A C 1
ATOM 1276 O O . ILE A 1 164 ? -16.126 -2.882 17.237 1.00 94.44 164 ILE A O 1
ATOM 1280 N N . GLN A 1 165 ? -16.352 -2.842 15.001 1.00 95.25 165 GLN A N 1
ATOM 1281 C CA . GLN A 1 165 ? -17.110 -4.094 14.929 1.00 95.25 165 GLN A CA 1
ATOM 1282 C C . GLN A 1 165 ? -16.295 -5.286 15.444 1.00 95.25 165 GLN A C 1
ATOM 1284 O O . GLN A 1 165 ? -16.841 -6.127 16.160 1.00 95.25 165 GLN A O 1
ATOM 1289 N N . HIS A 1 166 ? -14.998 -5.335 15.122 1.00 95.69 166 HIS A N 1
ATOM 1290 C CA . HIS A 1 166 ? -14.074 -6.354 15.621 1.00 95.69 166 HIS A CA 1
ATOM 1291 C C . HIS A 1 166 ? -13.926 -6.283 17.149 1.00 95.69 166 HIS A C 1
ATOM 1293 O O . HIS A 1 166 ? -14.185 -7.276 17.823 1.00 95.69 166 HIS A O 1
ATOM 1299 N N . ILE A 1 167 ? -13.669 -5.093 17.711 1.00 94.06 167 ILE A N 1
ATOM 1300 C CA . ILE A 1 167 ? -13.593 -4.869 19.170 1.00 94.06 167 ILE A CA 1
ATOM 1301 C C . ILE A 1 167 ? -14.866 -5.366 19.870 1.00 94.06 167 ILE A C 1
ATOM 1303 O O . ILE A 1 167 ? -14.809 -6.148 20.817 1.00 94.06 167 ILE A O 1
ATOM 1307 N N . VAL A 1 168 ? -16.042 -4.920 19.416 1.00 93.31 168 VAL A N 1
ATOM 1308 C CA . VAL A 1 168 ? -17.325 -5.276 20.048 1.00 93.31 168 VAL A CA 1
ATOM 1309 C C . VAL A 1 168 ? -17.561 -6.787 20.025 1.00 93.31 168 VAL A C 1
ATOM 1311 O O . VAL A 1 168 ? -18.047 -7.349 21.012 1.00 93.31 168 VAL A O 1
ATOM 1314 N N . ARG A 1 169 ? -17.213 -7.446 18.916 1.00 92.56 169 ARG A N 1
ATOM 1315 C CA . ARG A 1 169 ? -17.356 -8.892 18.754 1.00 92.56 169 ARG A CA 1
ATOM 1316 C C . ARG A 1 169 ? -16.485 -9.664 19.742 1.00 92.56 169 ARG A C 1
ATOM 1318 O O . ARG A 1 169 ? -17.008 -10.573 20.380 1.00 92.56 169 ARG A O 1
ATOM 1325 N N . GLU A 1 170 ? -15.213 -9.307 19.889 1.00 89.62 170 GLU A N 1
ATOM 1326 C CA . GLU A 1 170 ? -14.296 -10.042 20.767 1.00 89.62 170 GLU A CA 1
ATOM 1327 C C . GLU A 1 170 ? -14.648 -9.857 22.256 1.00 89.62 170 GLU A C 1
ATOM 1329 O O . GLU A 1 170 ? -14.773 -10.843 22.975 1.00 89.62 170 GLU A O 1
ATOM 1334 N N . PHE A 1 171 ? -15.030 -8.655 22.708 1.00 85.94 171 PHE A N 1
ATOM 1335 C CA . PHE A 1 171 ? -15.546 -8.492 24.084 1.00 85.94 171 PHE A CA 1
ATOM 1336 C C . PHE A 1 171 ? -16.834 -9.273 24.366 1.00 85.94 171 PHE A C 1
ATOM 1338 O O . PHE A 1 171 ? -17.095 -9.672 25.502 1.00 85.94 171 PHE A O 1
ATOM 1345 N N . SER A 1 172 ? -17.686 -9.438 23.354 1.00 85.25 172 SER A N 1
ATOM 1346 C CA . SER A 1 172 ? -18.921 -10.213 23.500 1.00 85.25 172 SER A CA 1
ATOM 1347 C C . SER A 1 172 ? -18.647 -11.717 23.603 1.00 85.25 172 SER A C 1
ATOM 1349 O O . SER A 1 172 ? -19.519 -12.454 24.063 1.00 85.25 172 SER A O 1
ATOM 1351 N N . ARG A 1 173 ? -17.463 -12.171 23.166 1.00 79.62 173 ARG A N 1
ATOM 1352 C CA . ARG A 1 173 ? -16.987 -13.552 23.310 1.00 79.62 173 ARG A CA 1
ATOM 1353 C C . ARG A 1 173 ? -16.366 -13.787 24.681 1.00 79.62 173 ARG A C 1
ATOM 1355 O O . ARG A 1 173 ? -16.745 -14.764 25.303 1.00 79.62 173 ARG A O 1
ATOM 1362 N N . ASP A 1 174 ? -15.541 -12.863 25.173 1.00 65.44 174 ASP A N 1
ATOM 1363 C CA . ASP A 1 174 ? -14.938 -12.947 26.518 1.00 65.44 174 ASP A CA 1
ATOM 1364 C C . ASP A 1 174 ? -15.957 -12.855 27.664 1.00 65.44 174 ASP A C 1
ATOM 1366 O O . ASP A 1 174 ? -15.690 -13.276 28.784 1.00 65.44 174 ASP A O 1
ATOM 1370 N N . SER A 1 175 ? -17.139 -12.287 27.405 1.00 60.09 175 SER A N 1
ATOM 1371 C CA . SER A 1 175 ? -18.222 -12.194 28.397 1.00 60.09 175 SER A CA 1
ATOM 1372 C C . SER A 1 175 ? -19.086 -13.467 28.490 1.00 60.09 175 SER A C 1
ATOM 1374 O O . SER A 1 175 ? -20.119 -13.438 29.162 1.00 60.09 175 SER A O 1
ATOM 1376 N N . ARG A 1 176 ? -18.730 -14.545 27.776 1.00 51.34 176 ARG A N 1
ATOM 1377 C CA . ARG A 1 176 ? -19.399 -15.857 27.808 1.00 51.34 176 ARG A CA 1
ATOM 1378 C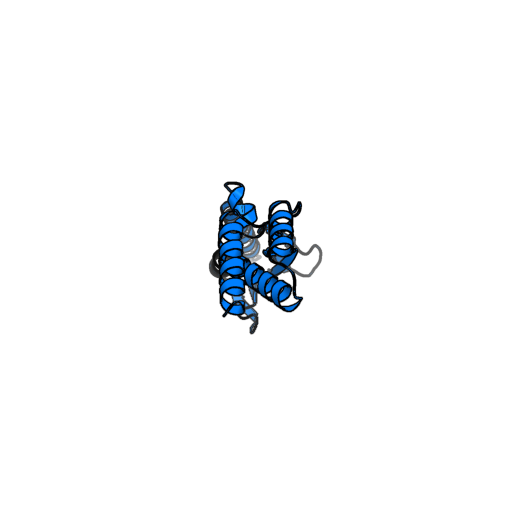 C . ARG A 1 176 ? -18.475 -16.912 28.392 1.00 51.34 176 ARG A C 1
ATOM 1380 O O . ARG A 1 176 ? -19.018 -17.782 29.105 1.00 51.34 176 ARG A O 1
#

Sequence (176 aa):
MPEVVVVGGNGQEVLDTFEAELEDLIQSCRHPAEKRIRYGNLRSEISRGSDEGEAANAAVVYETPGGSTTQINIVYDEGARTFSYLSDDLGETLTSTDPREVLDMVRRHAETIPDKRLQALKGTIDIWMSEGKSRREMFSEMNKLLQNEFLGGRITNDELKAGIQHIVREFSRDSR

Nearest PDB structures (foldseek):
  4xrt-assembly2_B  TM=3.505E-01  e=3.436E+00  Streptomyces steffisburgensis
  3f6h-assembly1_B  TM=4.528E-01  e=4.082E+00  Leptospira interrogans

Solvent-accessible surface area (backbone atoms only — not comparable to full-atom values): 9622 Å² total; per-residue (Å²): 133,84,82,80,81,78,79,89,60,68,48,63,54,49,52,55,49,39,53,54,53,48,50,54,54,41,49,61,42,38,58,64,70,70,34,20,33,48,37,9,43,52,42,76,51,74,49,69,57,90,66,100,54,61,36,35,38,39,40,39,35,31,28,24,50,86,56,52,74,49,76,47,58,37,37,33,33,49,85,80,47,31,38,37,32,65,40,98,83,67,80,45,80,46,73,40,75,51,54,63,62,56,49,50,49,52,49,55,54,55,71,44,35,50,59,53,28,48,51,49,45,49,53,52,50,53,49,42,52,75,72,63,54,50,74,69,54,51,52,52,51,53,51,49,30,58,65,39,86,51,53,18,22,16,49,45,74,68,49,48,53,52,48,52,54,49,54,57,51,52,56,60,53,76,76,107

Foldseek 3Di:
DDDDPPPLPDLVVQVVVLVVVLVVLLVVQPPPVLSCQLLQNWDKDKDADDDDFGKIKIWIWGAAAPGDIDIWIWIARSVVCKIWTADPVSPDIDIDNHSVVVVVRVNVVSVCRNVVNLVVLLVVLVVCVVVVHDPVVVLVVLVCLCVPPRSSNHDHPVSSVSSNVSSVVVVVVVVD

Secondary structure (DSSP, 8-state):
---------HHHHHHHHHHHHHHHHHHHHHSSTHHHHHTTT-EEEEEE--SS--EEEEEEEEEETTTEEEEEEEEEETTTTEEEEE-TTSSSEEEES-HHHHHHHHHHHHHHHHHHHHHHHHHHHHHHHHTT--HHHHHHHHHHHHT-SSTTTSPPHHHHHHHHHHHHHHHHHHT-

pLDDT: mean 86.26, std 13.89, range [35.94, 95.75]